Protein AF-0000000086524540 (afdb_homodimer)

Organism: NCBI:txid111769

Sequence (180 aa):
MDMQALGVTLRTARKQRNLTQADLSDKVGMSRATLSAIENGTINEVGIRKIMALCAVLGLELQAQPLATRRPTLHTLVDEAQHRKTGRKPMDMQALGVTLRTARKQRNLTQADLSDKVGMSRATLSAIENGTINEVGIRKIMALCAVLGLELQAQPLATRRPTLHTLVDEAQHRKTGRKP

InterPro domains:
  IPR001387 Cro/C1-type, helix-turn-helix domain [PF01381] (10-63)
  IPR001387 Cro/C1-type, helix-turn-helix domain [PS50943] (10-65)
  IPR001387 Cro/C1-type, helix-turn-helix domain [SM00530] (9-65)
  IPR001387 Cro/C1-type, helix-turn-helix domain [cd00093] (7-62)
  IPR010982 Lambda repressor-like, DNA-binding domain superfamily [G3DSA:1.10.260.40] (1-64)
  IPR010982 Lambda repressor-like, DNA-binding domain superfamily [SSF47413] (5-65)

Foldseek 3Di:
DAQQVLLCVLVVLCVVVPHDLVRLCVQLVHDSVVNVCSNRSNDPDDDPVSSQSSQVVSVHHDDDDPDPPPPPPVVVVVVVVVVVVVPPDD/DAQQVLLCVLVVLCVVVPHDLVRLCVQLVHDSVVNVCSNRSNDPDDDPVSSQSSQVVSVHHDDDDPDPPPPPPVVVVVVVVVVVVVPPDD

pLDDT: mean 85.71, std 17.2, range [42.03, 98.12]

Secondary structure (DSSP, 8-state):
--HHHHHHHHHHHHHHTT--HHHHHHHHT--HHHHHHHHTT--S--BHHHHHHHHHHTTEEEEEEE-------HHHHHHHHHHHHHT---/--HHHHHHHHHHHHHHTT--HHHHHHHHT--HHHHHHHHTT--S--BHHHHHHHHHHTTEEEEEEE-------HHHHHHHHHHHHHT---

Nearest PDB structures (foldseek):
  1zz6-assembly1_A-2  TM=8.851E-01  e=8.726E-04  Streptomyces wedmorensis
  2bno-assembly1_A-2  TM=8.907E-01  e=1.109E-03  Streptomyces wedmorensis
  1zz7-assembly1_B-2  TM=8.926E-01  e=1.790E-03  Streptomyces wedmorensis
  1b0n-assembly1_A  TM=6.526E-01  e=5.404E-04  Bacillus subtilis
  2o38-assembly1_A  TM=7.142E-01  e=5.262E-03  Rhodopseudomonas palustris CGA009

Solvent-accessible surface area (backbone atoms only — not comparable to full-atom values): 9950 Å² total; per-residue (Å²): 103,51,57,48,57,49,8,46,51,51,46,50,38,34,51,74,67,71,43,49,62,65,54,47,18,63,73,66,72,46,52,50,66,56,49,51,28,42,38,64,34,68,51,90,72,48,45,38,64,59,52,46,49,49,25,50,78,52,51,27,27,52,42,78,38,67,57,72,68,74,63,74,51,63,63,61,58,49,53,54,53,51,51,59,59,64,64,65,66,132,104,52,57,49,58,48,8,46,51,51,46,50,38,34,51,74,68,72,42,50,62,65,55,47,16,62,74,66,72,46,52,51,66,56,49,49,27,40,36,65,34,66,51,88,72,48,44,38,63,58,52,46,46,49,26,49,78,52,50,27,28,53,42,76,38,67,55,73,68,74,63,73,53,63,64,59,56,48,53,53,53,52,51,59,60,63,67,62,66,131

Structure (mmCIF, N/CA/C/O backbone):
data_AF-0000000086524540-model_v1
#
loop_
_entity.id
_entity.type
_entity.pdbx_description
1 polymer 'Helix-turn-helix transcriptional regulator'
#
loop_
_atom_site.group_PDB
_atom_site.id
_atom_site.type_symbol
_atom_site.label_atom_id
_atom_site.label_alt_id
_atom_site.label_comp_id
_atom_site.label_asym_id
_atom_site.label_entity_id
_atom_site.label_seq_id
_atom_site.pdbx_PDB_ins_code
_atom_site.Cartn_x
_atom_site.Cartn_y
_atom_site.Cartn_z
_atom_site.occupancy
_atom_site.B_iso_or_equiv
_atom_site.auth_seq_id
_atom_site.auth_comp_id
_atom_site.auth_asym_id
_atom_site.auth_atom_id
_atom_site.pdbx_PDB_model_num
ATOM 1 N N . MET A 1 1 ? -5.523 2.824 -7.113 1 80.5 1 MET A N 1
ATOM 2 C CA . MET A 1 1 ? -4.934 4.012 -6.5 1 80.5 1 MET A CA 1
ATOM 3 C C . MET A 1 1 ? -3.512 4.234 -7 1 80.5 1 MET A C 1
ATOM 5 O O . MET A 1 1 ? -2.73 3.287 -7.105 1 80.5 1 MET A O 1
ATOM 9 N N . ASP A 1 2 ? -3.277 5.453 -7.422 1 91.12 2 ASP A N 1
ATOM 10 C CA . ASP A 1 2 ? -1.927 5.789 -7.863 1 91.12 2 ASP A CA 1
ATOM 11 C C . ASP A 1 2 ? -1.221 6.68 -6.844 1 91.12 2 ASP A C 1
ATOM 13 O O . ASP A 1 2 ? -1.782 6.992 -5.789 1 91.12 2 ASP A O 1
ATOM 17 N N . MET A 1 3 ? 0.048 6.988 -7.133 1 94.06 3 MET A N 1
ATOM 18 C CA . MET A 1 3 ? 0.857 7.703 -6.152 1 94.06 3 MET A CA 1
ATOM 19 C C . MET A 1 3 ? 0.296 9.102 -5.898 1 94.06 3 MET A C 1
ATOM 21 O O . MET A 1 3 ? 0.439 9.641 -4.801 1 94.06 3 MET A O 1
ATOM 25 N N . GLN A 1 4 ? -0.292 9.664 -6.895 1 95.06 4 GLN A N 1
ATOM 26 C CA . GLN A 1 4 ? -0.914 10.969 -6.699 1 95.06 4 GLN A CA 1
ATOM 27 C C . GLN A 1 4 ? -2.068 10.891 -5.703 1 95.06 4 GLN A C 1
ATOM 29 O O . GLN A 1 4 ? -2.168 11.711 -4.789 1 95.06 4 GLN A O 1
ATOM 34 N N . ALA A 1 5 ? -2.941 9.875 -5.945 1 95.25 5 ALA A N 1
ATOM 35 C CA . ALA A 1 5 ? -4.078 9.672 -5.051 1 95.25 5 ALA A CA 1
ATOM 36 C C . ALA A 1 5 ? -3.607 9.336 -3.637 1 95.25 5 ALA A C 1
ATOM 38 O O . ALA A 1 5 ? -4.172 9.828 -2.656 1 95.25 5 ALA A O 1
ATOM 39 N N . LEU A 1 6 ? -2.615 8.547 -3.527 1 96.25 6 LEU A N 1
ATOM 40 C CA . LEU A 1 6 ? -2.053 8.211 -2.223 1 96.25 6 LEU A CA 1
ATOM 41 C C . LEU A 1 6 ? -1.514 9.461 -1.53 1 96.25 6 LEU A C 1
ATOM 43 O O . LEU A 1 6 ? -1.769 9.68 -0.344 1 96.25 6 LEU A O 1
ATOM 47 N N . GLY A 1 7 ? -0.754 10.188 -2.326 1 97.5 7 GLY A N 1
ATOM 48 C CA . GLY A 1 7 ? -0.21 11.43 -1.786 1 97.5 7 GLY A CA 1
ATOM 49 C C . GLY A 1 7 ? -1.273 12.352 -1.23 1 97.5 7 GLY A C 1
ATOM 50 O O . GLY A 1 7 ? -1.109 12.914 -0.145 1 97.5 7 GLY A O 1
ATOM 51 N N . VAL A 1 8 ? -2.32 12.508 -1.938 1 97.12 8 VAL A N 1
ATOM 52 C CA . VAL A 1 8 ? -3.422 13.367 -1.52 1 97.12 8 VAL A CA 1
ATOM 53 C C . VAL A 1 8 ? -4.02 12.844 -0.215 1 97.12 8 VAL A C 1
ATOM 55 O O . VAL A 1 8 ? -4.312 13.617 0.697 1 97.12 8 VAL A O 1
ATOM 58 N N . THR A 1 9 ? -4.219 11.555 -0.149 1 97.06 9 THR A N 1
ATOM 59 C CA . THR A 1 9 ? -4.762 10.938 1.054 1 97.06 9 THR A CA 1
ATOM 60 C C . THR A 1 9 ? -3.867 11.219 2.258 1 97.06 9 THR A C 1
ATOM 62 O O . THR A 1 9 ? -4.359 11.578 3.33 1 97.06 9 THR A O 1
ATOM 65 N N . LEU A 1 10 ? -2.572 11.047 2.062 1 97.5 10 LEU A N 1
ATOM 66 C CA . LEU A 1 10 ? -1.619 11.266 3.145 1 97.5 10 LEU A CA 1
ATOM 67 C C . LEU A 1 10 ? -1.61 12.734 3.57 1 97.5 10 LEU A C 1
ATOM 69 O O . LEU A 1 10 ? -1.595 13.031 4.766 1 97.5 10 LEU A O 1
ATOM 73 N N . ARG A 1 11 ? -1.616 13.562 2.576 1 97.88 11 ARG A N 1
ATOM 74 C CA . ARG A 1 11 ? -1.642 15 2.854 1 97.88 11 ARG A CA 1
ATOM 75 C C . ARG A 1 11 ? -2.895 15.383 3.633 1 97.88 11 ARG A C 1
ATOM 77 O O . ARG A 1 11 ? -2.818 16.125 4.609 1 97.88 11 ARG A O 1
ATOM 84 N N . THR A 1 12 ? -4.008 14.906 3.191 1 97.94 12 THR A N 1
ATOM 85 C CA . THR A 1 12 ? -5.277 15.188 3.85 1 97.94 12 THR A CA 1
ATOM 86 C C . THR A 1 12 ? -5.258 14.703 5.297 1 97.94 12 THR A C 1
ATOM 88 O O . THR A 1 12 ? -5.664 15.422 6.207 1 97.94 12 THR A O 1
ATOM 91 N N . ALA A 1 13 ? -4.785 13.523 5.492 1 97.5 13 ALA A N 1
ATOM 92 C CA . ALA A 1 13 ? -4.703 12.953 6.836 1 97.5 13 ALA A CA 1
ATOM 93 C C . ALA A 1 13 ? -3.771 13.773 7.723 1 97.5 13 ALA A C 1
ATOM 95 O O . ALA A 1 13 ? -4.055 13.984 8.906 1 97.5 13 ALA A O 1
ATOM 96 N N . ARG A 1 14 ? -2.637 14.133 7.113 1 97.94 14 ARG A N 1
ATOM 97 C CA . ARG A 1 14 ? -1.698 14.945 7.875 1 97.94 14 ARG A CA 1
ATOM 98 C C . ARG A 1 14 ? -2.357 16.234 8.352 1 97.94 14 ARG A C 1
ATOM 100 O O . ARG A 1 14 ? -2.25 16.594 9.523 1 97.94 14 ARG A O 1
ATOM 107 N N . LYS A 1 15 ? -3.037 16.875 7.434 1 98.12 15 LYS A N 1
ATOM 108 C CA . LYS A 1 15 ? -3.697 18.156 7.734 1 98.12 15 LYS A CA 1
ATOM 109 C C . LYS A 1 15 ? -4.816 17.953 8.758 1 98.12 15 LYS A C 1
ATOM 111 O O . LYS A 1 15 ? -5.012 18.797 9.633 1 98.12 15 LYS A O 1
ATOM 116 N N . GLN A 1 16 ? -5.539 16.875 8.609 1 96.75 16 GLN A N 1
ATOM 117 C CA . GLN A 1 16 ? -6.621 16.562 9.531 1 96.75 16 GLN A CA 1
ATOM 118 C C . GLN A 1 16 ? -6.098 16.391 10.961 1 96.75 16 GLN A C 1
ATOM 120 O O . GLN A 1 16 ? -6.816 16.656 11.922 1 96.75 16 GLN A O 1
ATOM 125 N N . ARG A 1 17 ? -4.883 16.062 11.086 1 96.44 17 ARG A N 1
ATOM 126 C CA . ARG A 1 17 ? -4.27 15.852 12.391 1 96.44 17 ARG A CA 1
ATOM 127 C C . ARG A 1 17 ? -3.48 17.078 12.828 1 96.44 17 ARG A C 1
ATOM 129 O O . ARG A 1 17 ? -2.756 17.047 13.828 1 96.44 17 ARG A O 1
ATOM 136 N N . ASN A 1 18 ? -3.51 18.141 11.992 1 97.69 18 ASN A N 1
ATOM 137 C CA . ASN A 1 18 ? -2.871 19.422 12.25 1 97.69 18 ASN A CA 1
ATOM 138 C C . ASN A 1 18 ? -1.354 19.281 12.344 1 97.69 18 ASN A C 1
ATOM 140 O O . ASN A 1 18 ? -0.719 19.906 13.195 1 97.69 18 ASN A O 1
ATOM 144 N N . LEU A 1 19 ? -0.848 18.438 11.594 1 97.69 19 LEU A N 1
ATOM 145 C CA . LEU A 1 19 ? 0.598 18.25 11.531 1 97.69 19 LEU A CA 1
ATOM 146 C C . LEU A 1 19 ? 1.184 19 10.336 1 97.69 19 LEU A C 1
ATOM 148 O O . LEU A 1 19 ? 0.595 19 9.25 1 97.69 19 LEU A O 1
ATOM 152 N N . THR A 1 20 ? 2.252 19.625 10.594 1 97.69 20 THR A N 1
ATOM 153 C CA . THR A 1 20 ? 3.018 20.188 9.477 1 97.69 20 THR A CA 1
ATOM 154 C C . THR A 1 20 ? 3.889 19.109 8.836 1 97.69 20 THR A C 1
ATOM 156 O O . THR A 1 20 ? 4.031 18.016 9.375 1 97.69 20 THR A O 1
ATOM 159 N N . GLN A 1 21 ? 4.387 19.406 7.656 1 97.56 21 GLN A N 1
ATOM 160 C CA . GLN A 1 21 ? 5.324 18.484 7.023 1 97.56 21 GLN A CA 1
ATOM 161 C C . GLN A 1 21 ? 6.547 18.25 7.906 1 97.56 21 GLN A C 1
ATOM 163 O O . GLN A 1 21 ? 7.07 17.125 7.969 1 97.56 21 GLN A O 1
ATOM 168 N N . ALA A 1 22 ? 6.965 19.344 8.539 1 97.19 22 ALA A N 1
ATOM 169 C CA . ALA A 1 22 ? 8.117 19.25 9.43 1 97.19 22 ALA A CA 1
ATOM 170 C C . ALA A 1 22 ? 7.82 18.312 10.602 1 97.19 22 ALA A C 1
ATOM 172 O O . ALA A 1 22 ? 8.648 17.469 10.945 1 97.19 22 ALA A O 1
ATOM 173 N N . ASP A 1 23 ? 6.66 18.438 11.172 1 97.38 23 ASP A N 1
ATOM 174 C CA . ASP A 1 23 ? 6.25 17.594 12.281 1 97.38 23 ASP A CA 1
ATOM 175 C C . ASP A 1 23 ? 6.203 16.125 11.852 1 97.38 23 ASP A C 1
ATOM 177 O O . ASP A 1 23 ? 6.738 15.25 12.547 1 97.38 23 ASP A O 1
ATOM 181 N N . LEU A 1 24 ? 5.559 15.883 10.789 1 97.62 24 LEU A N 1
ATOM 182 C CA . LEU A 1 24 ? 5.387 14.523 10.305 1 97.62 24 LEU A CA 1
ATOM 183 C C . LEU A 1 24 ? 6.73 13.906 9.922 1 97.62 24 LEU A C 1
ATOM 185 O O . LEU A 1 24 ? 6.992 12.742 10.211 1 97.62 24 LEU A O 1
ATOM 189 N N . SER A 1 25 ? 7.559 14.703 9.188 1 96.75 25 SER A N 1
ATOM 190 C CA . SER A 1 25 ? 8.875 14.227 8.789 1 96.75 25 SER A CA 1
ATOM 191 C C . SER A 1 25 ? 9.688 13.766 10 1 96.75 25 SER A C 1
ATOM 193 O O . SER A 1 25 ? 10.359 12.734 9.945 1 96.75 25 SER A O 1
ATOM 195 N N . ASP A 1 26 ? 9.609 14.477 11.102 1 96.25 26 ASP A N 1
ATOM 196 C CA . ASP A 1 26 ? 10.32 14.141 12.336 1 96.25 26 ASP A CA 1
ATOM 197 C C . ASP A 1 26 ? 9.758 12.859 12.953 1 96.25 26 ASP A C 1
ATOM 199 O O . ASP A 1 26 ? 10.516 12.016 13.43 1 96.25 26 ASP A O 1
ATOM 203 N N . LYS A 1 27 ? 8.508 12.734 12.906 1 96 27 LYS A N 1
ATOM 204 C CA . LYS A 1 27 ? 7.84 11.586 13.523 1 96 27 LYS A CA 1
ATOM 205 C C . LYS A 1 27 ? 8.164 10.297 12.781 1 96 27 LYS A C 1
ATOM 207 O O . LYS A 1 27 ? 8.281 9.234 13.398 1 96 27 LYS A O 1
ATOM 212 N N . VAL A 1 28 ? 8.242 10.391 11.477 1 95.31 28 VAL A N 1
ATOM 213 C CA . VAL A 1 28 ? 8.406 9.188 10.68 1 95.31 28 VAL A CA 1
ATOM 214 C C . VAL A 1 28 ? 9.891 8.977 10.359 1 95.31 28 VAL A C 1
ATOM 216 O O . VAL A 1 28 ? 10.289 7.895 9.922 1 95.31 28 VAL A O 1
ATOM 219 N N . GLY A 1 29 ? 10.734 9.953 10.578 1 95.44 29 GLY A N 1
ATOM 220 C CA . GLY A 1 29 ? 12.156 9.859 10.281 1 95.44 29 GLY A CA 1
ATOM 221 C C . GLY A 1 29 ? 12.461 9.953 8.797 1 95.44 29 GLY A C 1
ATOM 222 O O . GLY A 1 29 ? 13.289 9.203 8.273 1 95.44 29 GLY A O 1
ATOM 223 N N . MET A 1 30 ? 11.805 10.859 8.109 1 94.56 30 MET A N 1
ATOM 224 C CA . MET A 1 30 ? 12 11.156 6.691 1 94.56 30 MET A CA 1
ATOM 225 C C . MET A 1 30 ? 12.297 12.633 6.484 1 94.56 30 MET A C 1
ATOM 227 O O . MET A 1 30 ? 11.875 13.477 7.281 1 94.56 30 MET A O 1
ATOM 231 N N . SER A 1 31 ? 12.938 12.828 5.402 1 96.44 31 SER A N 1
ATOM 232 C CA . SER A 1 31 ? 13.188 14.234 5.109 1 96.44 31 SER A CA 1
ATOM 233 C C . SER A 1 31 ? 11.914 14.938 4.656 1 96.44 31 SER A C 1
ATOM 235 O O . SER A 1 31 ? 11.039 14.312 4.055 1 96.44 31 SER A O 1
ATOM 237 N N . ARG A 1 32 ? 11.859 16.172 4.945 1 96.62 32 ARG A N 1
ATOM 238 C CA . ARG A 1 32 ? 10.727 16.984 4.484 1 96.62 32 ARG A CA 1
ATOM 239 C C . ARG A 1 32 ? 10.609 16.938 2.965 1 96.62 32 ARG A C 1
ATOM 241 O O . ARG A 1 32 ? 9.508 16.984 2.42 1 96.62 32 ARG A O 1
ATOM 248 N N . ALA A 1 33 ? 11.734 16.922 2.365 1 96.88 33 ALA A N 1
ATOM 249 C CA . ALA A 1 33 ? 11.75 16.844 0.906 1 96.88 33 ALA A CA 1
ATOM 250 C C . ALA A 1 33 ? 11.102 15.562 0.407 1 96.88 33 ALA A C 1
ATOM 252 O O . ALA A 1 33 ? 10.305 15.594 -0.534 1 96.88 33 ALA A O 1
ATOM 253 N N . THR A 1 34 ? 11.445 14.469 0.989 1 96.56 34 THR A N 1
ATOM 254 C CA . THR A 1 34 ? 10.875 13.172 0.637 1 96.56 34 THR A CA 1
ATOM 255 C C . THR A 1 34 ? 9.375 13.156 0.916 1 96.56 34 THR A C 1
ATOM 257 O O . THR A 1 34 ? 8.586 12.703 0.082 1 96.56 34 THR A O 1
ATOM 260 N N . LEU A 1 35 ? 9.062 13.648 2.051 1 97.5 35 LEU A N 1
ATOM 261 C CA . LEU A 1 35 ? 7.66 13.695 2.438 1 97.5 35 LEU A CA 1
ATOM 262 C C . LEU A 1 35 ? 6.852 14.531 1.451 1 97.5 35 LEU A C 1
ATOM 264 O O . LEU A 1 35 ? 5.773 14.117 1.018 1 97.5 35 LEU A O 1
ATOM 268 N N . SER A 1 36 ? 7.367 15.672 1.147 1 97.69 36 SER A N 1
ATOM 269 C CA . SER A 1 36 ? 6.707 16.547 0.183 1 97.69 36 SER A CA 1
ATOM 270 C C . SER A 1 36 ? 6.539 15.852 -1.165 1 97.69 36 SER A C 1
ATOM 272 O O . SER A 1 36 ? 5.477 15.945 -1.785 1 97.69 36 SER A O 1
ATOM 274 N N . ALA A 1 37 ? 7.582 15.211 -1.597 1 97.69 37 ALA A N 1
ATOM 275 C CA . ALA A 1 37 ? 7.539 14.492 -2.869 1 97.69 37 ALA A CA 1
ATOM 276 C C . ALA A 1 37 ? 6.492 13.383 -2.842 1 97.69 37 ALA A C 1
ATOM 278 O O . ALA A 1 37 ? 5.812 13.141 -3.838 1 97.69 37 ALA A O 1
ATOM 279 N N . ILE A 1 38 ? 6.375 12.719 -1.742 1 97.38 38 ILE A N 1
ATOM 280 C CA . ILE A 1 38 ? 5.383 11.656 -1.578 1 97.38 38 ILE A CA 1
ATOM 281 C C . ILE A 1 38 ? 3.979 12.25 -1.639 1 97.38 38 ILE A C 1
ATOM 283 O O . ILE A 1 38 ? 3.123 11.766 -2.381 1 97.38 38 ILE A O 1
ATOM 287 N N . GLU A 1 39 ? 3.791 13.336 -0.87 1 97.56 39 GLU A N 1
ATOM 288 C CA . GLU A 1 39 ? 2.471 13.945 -0.781 1 97.56 39 GLU A CA 1
ATOM 289 C C . GLU A 1 39 ? 2.033 14.516 -2.129 1 97.56 39 GLU A C 1
ATOM 291 O O . GLU A 1 39 ? 0.839 14.555 -2.434 1 97.56 39 GLU A O 1
ATOM 296 N N . ASN A 1 40 ? 3.035 14.914 -2.92 1 96.75 40 ASN A N 1
ATOM 297 C CA . ASN A 1 40 ? 2.742 15.484 -4.227 1 96.75 40 ASN A CA 1
ATOM 298 C C . ASN A 1 40 ? 2.725 14.414 -5.316 1 96.75 40 ASN A C 1
ATOM 300 O O . ASN A 1 40 ? 2.439 14.711 -6.48 1 96.75 40 ASN A O 1
ATOM 304 N N . GLY A 1 41 ? 3.043 13.289 -5 1 95.81 41 GLY A N 1
ATOM 305 C CA . GLY A 1 41 ? 3.053 12.195 -5.961 1 95.81 41 GLY A CA 1
ATOM 306 C C . GLY A 1 41 ? 4.199 12.281 -6.953 1 95.81 41 GLY A C 1
ATOM 307 O O . GLY A 1 41 ? 4.145 11.688 -8.023 1 95.81 41 GLY A O 1
ATOM 308 N N . THR A 1 42 ? 5.211 12.992 -6.652 1 94.38 42 THR A N 1
ATOM 309 C CA . THR A 1 42 ? 6.297 13.242 -7.594 1 94.38 42 THR A CA 1
ATOM 310 C C . THR A 1 42 ? 7.484 12.328 -7.301 1 94.38 42 THR A C 1
ATOM 312 O O . THR A 1 42 ? 8.438 12.266 -8.086 1 94.38 42 THR A O 1
ATOM 315 N N . ILE A 1 43 ? 7.422 11.602 -6.234 1 93 43 ILE A N 1
ATOM 316 C CA . ILE A 1 43 ? 8.508 10.703 -5.863 1 93 43 ILE A CA 1
ATOM 317 C C . ILE A 1 43 ? 8.609 9.562 -6.871 1 93 43 ILE A C 1
ATOM 319 O O . ILE A 1 43 ? 7.59 8.977 -7.258 1 93 43 ILE A O 1
ATOM 323 N N . ASN A 1 44 ? 9.781 9.312 -7.363 1 90.38 44 ASN A N 1
ATOM 324 C CA . ASN A 1 44 ? 9.969 8.266 -8.359 1 90.38 44 ASN A CA 1
ATOM 325 C C . ASN A 1 44 ? 9.703 6.879 -7.777 1 90.38 44 ASN A C 1
ATOM 327 O O . ASN A 1 44 ? 9.062 6.043 -8.414 1 90.38 44 ASN A O 1
ATOM 331 N N . GLU A 1 45 ? 10.305 6.645 -6.668 1 93.12 45 GLU A N 1
ATOM 332 C CA . GLU A 1 45 ? 10.125 5.387 -5.957 1 93.12 45 GLU A CA 1
ATOM 333 C C . GLU A 1 45 ? 10.32 5.566 -4.453 1 93.12 45 GLU A C 1
ATOM 335 O O . GLU A 1 45 ? 11.125 6.395 -4.02 1 93.12 45 GLU A O 1
ATOM 340 N N . VAL A 1 46 ? 9.531 4.926 -3.684 1 94.75 46 VAL A N 1
ATOM 341 C CA . VAL A 1 46 ? 9.641 4.949 -2.229 1 94.75 46 VAL A CA 1
ATOM 342 C C . VAL A 1 46 ? 9.336 3.561 -1.668 1 94.75 46 VAL A C 1
ATOM 344 O O . VAL A 1 46 ? 8.492 2.838 -2.203 1 94.75 46 VAL A O 1
ATOM 347 N N . GLY A 1 47 ? 10.055 3.246 -0.674 1 95.81 47 GLY A N 1
ATOM 348 C CA . GLY A 1 47 ? 9.844 1.955 -0.04 1 95.81 47 GLY A CA 1
ATOM 349 C C . GLY A 1 47 ? 8.461 1.809 0.573 1 95.81 47 GLY A C 1
ATOM 350 O O . GLY A 1 47 ? 7.922 2.764 1.14 1 95.81 47 GLY A O 1
ATOM 351 N N . ILE A 1 48 ? 7.879 0.651 0.456 1 95.5 48 ILE A N 1
ATOM 352 C CA . ILE A 1 48 ? 6.535 0.402 0.96 1 95.5 48 ILE A CA 1
ATOM 353 C C . ILE A 1 48 ? 6.52 0.539 2.48 1 95.5 48 ILE A C 1
ATOM 355 O O . ILE A 1 48 ? 5.531 0.993 3.061 1 95.5 48 ILE A O 1
ATOM 359 N N . ARG A 1 49 ? 7.633 0.2 3.119 1 94.19 49 ARG A N 1
ATOM 360 C CA . ARG A 1 49 ? 7.684 0.277 4.574 1 94.19 49 ARG A CA 1
ATOM 361 C C . ARG A 1 49 ? 7.617 1.725 5.051 1 94.19 49 ARG A C 1
ATOM 363 O O . ARG A 1 49 ? 7.051 2.012 6.105 1 94.19 49 ARG A O 1
ATOM 370 N N . LYS A 1 50 ? 8.188 2.578 4.305 1 94.75 50 LYS 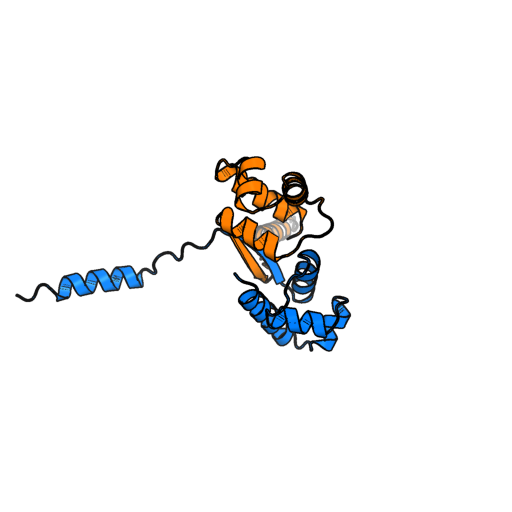A N 1
ATOM 371 C CA . LYS A 1 50 ? 8.109 4 4.621 1 94.75 50 LYS A CA 1
ATOM 372 C C . LYS A 1 50 ? 6.672 4.508 4.516 1 94.75 50 LYS A C 1
ATOM 374 O O . LYS A 1 50 ? 6.223 5.285 5.359 1 94.75 50 LYS A O 1
ATOM 379 N N . ILE A 1 51 ? 6.016 4.02 3.492 1 96.38 51 ILE A N 1
ATOM 380 C CA . ILE A 1 51 ? 4.625 4.414 3.307 1 96.38 51 ILE A CA 1
ATOM 381 C C . ILE A 1 51 ? 3.771 3.844 4.438 1 96.38 51 ILE A C 1
ATOM 383 O O . ILE A 1 51 ? 2.898 4.531 4.973 1 96.38 51 ILE A O 1
ATOM 387 N N . MET A 1 52 ? 4.051 2.666 4.781 1 95.44 52 MET A N 1
ATOM 388 C CA . MET A 1 52 ? 3.32 2.051 5.883 1 95.44 52 MET A CA 1
ATOM 389 C C . MET A 1 52 ? 3.545 2.82 7.184 1 95.44 52 MET A C 1
ATOM 391 O O . MET A 1 52 ? 2.615 3.004 7.969 1 95.44 52 MET A O 1
ATOM 395 N N . ALA A 1 53 ? 4.727 3.205 7.41 1 94.75 53 ALA A N 1
ATOM 396 C CA . ALA A 1 53 ? 5.047 3.994 8.602 1 94.75 53 ALA A CA 1
ATOM 397 C C . ALA A 1 53 ? 4.289 5.32 8.594 1 94.75 53 ALA A C 1
ATOM 399 O O . ALA A 1 53 ? 3.744 5.73 9.625 1 94.75 53 ALA A O 1
ATOM 400 N N . LEU A 1 54 ? 4.266 5.949 7.5 1 96.5 54 LEU A N 1
ATOM 401 C CA . LEU A 1 54 ? 3.518 7.195 7.344 1 96.5 54 LEU A CA 1
ATOM 402 C C . LEU A 1 54 ? 2.041 6.984 7.656 1 96.5 54 LEU A C 1
ATOM 404 O O . LEU A 1 54 ? 1.436 7.777 8.383 1 96.5 54 LEU A O 1
ATOM 408 N N . CYS A 1 55 ? 1.523 5.965 7.086 1 96.56 55 CYS A N 1
ATOM 409 C CA . CYS A 1 55 ? 0.121 5.648 7.328 1 96.56 55 CYS A CA 1
ATOM 410 C C . CYS A 1 55 ? -0.141 5.434 8.812 1 96.56 55 CYS A C 1
ATOM 412 O O . CYS A 1 55 ? -1.12 5.953 9.352 1 96.56 55 CYS A O 1
ATOM 414 N N . ALA A 1 56 ? 0.727 4.727 9.391 1 95.19 56 ALA A N 1
ATOM 415 C CA . ALA A 1 56 ? 0.562 4.41 10.805 1 95.19 56 ALA A CA 1
ATOM 416 C C . ALA A 1 56 ? 0.509 5.68 11.648 1 95.19 56 ALA A C 1
ATOM 418 O O . ALA A 1 56 ? -0.372 5.832 12.5 1 95.19 56 ALA A O 1
ATOM 419 N N . VAL A 1 57 ? 1.422 6.57 11.414 1 95.88 57 VAL A N 1
ATOM 420 C CA . VAL A 1 57 ? 1.501 7.812 12.172 1 95.88 57 VAL A CA 1
ATOM 421 C C . VAL A 1 57 ? 0.25 8.648 11.922 1 95.88 57 VAL A C 1
ATOM 423 O O . VAL A 1 57 ? -0.209 9.375 12.805 1 95.88 57 VAL A O 1
ATOM 426 N N . LEU A 1 58 ? -0.369 8.484 10.766 1 97.19 58 LEU A N 1
ATOM 427 C CA . LEU A 1 58 ? -1.505 9.305 10.352 1 97.19 58 LEU A CA 1
ATOM 428 C C . LEU A 1 58 ? -2.822 8.602 10.656 1 97.19 58 LEU A C 1
ATOM 430 O O . LEU A 1 58 ? -3.885 9.039 10.211 1 97.19 58 LEU A O 1
ATOM 434 N N . GLY A 1 59 ? -2.713 7.441 11.289 1 95.38 59 GLY A N 1
ATOM 435 C CA . GLY A 1 59 ? -3.916 6.707 11.648 1 95.38 59 GLY A CA 1
ATOM 436 C C . GLY A 1 59 ? -4.566 6.012 10.469 1 95.38 59 GLY A C 1
ATOM 437 O O . GLY A 1 59 ? -5.777 5.793 10.461 1 95.38 59 GLY A O 1
ATOM 438 N N . LEU A 1 60 ? -3.811 5.766 9.531 1 96.19 60 LEU A N 1
ATOM 439 C CA . LEU A 1 60 ? -4.25 5.051 8.336 1 96.19 60 LEU A CA 1
ATOM 440 C C . LEU A 1 60 ? -3.641 3.656 8.281 1 96.19 60 LEU A C 1
ATOM 442 O O . LEU A 1 60 ? -2.705 3.354 9.023 1 96.19 60 LEU A O 1
ATOM 446 N N . GLU A 1 61 ? -4.227 2.898 7.465 1 94.81 61 GLU A N 1
ATOM 447 C CA . GLU A 1 61 ? -3.656 1.596 7.137 1 94.81 61 GLU A CA 1
ATOM 448 C C . GLU A 1 61 ? -3.684 1.344 5.633 1 94.81 61 GLU A C 1
ATOM 450 O O . GLU A 1 61 ? -4.656 1.689 4.957 1 94.81 61 GLU A O 1
ATOM 455 N N . LEU A 1 62 ? -2.58 0.892 5.184 1 94 62 LEU A N 1
ATOM 456 C CA . LEU A 1 62 ? -2.508 0.471 3.789 1 94 62 LEU A CA 1
ATOM 457 C C . LEU A 1 62 ? -3.123 -0.913 3.607 1 94 62 LEU A C 1
ATOM 459 O O . LEU A 1 62 ? -2.834 -1.832 4.379 1 94 62 LEU A O 1
ATOM 463 N N . GLN A 1 63 ? -3.963 -1.049 2.613 1 93.06 63 GLN A N 1
ATOM 464 C CA . GLN A 1 63 ? -4.617 -2.332 2.375 1 93.06 63 GLN A CA 1
ATOM 465 C C . GLN A 1 63 ? -4.676 -2.65 0.884 1 93.06 63 GLN A C 1
ATOM 467 O O . GLN A 1 63 ? -4.824 -1.75 0.056 1 93.06 63 GLN A O 1
ATOM 472 N N . ALA A 1 64 ? -4.473 -3.857 0.631 1 94.88 64 ALA A N 1
ATOM 473 C CA . ALA A 1 64 ? -4.738 -4.355 -0.715 1 94.88 64 ALA A CA 1
ATOM 474 C C . ALA A 1 64 ? -6.129 -4.973 -0.806 1 94.88 64 ALA A C 1
ATOM 476 O O . ALA A 1 64 ? -6.449 -5.91 -0.07 1 94.88 64 ALA A O 1
ATOM 477 N N . GLN A 1 65 ? -6.918 -4.398 -1.633 1 92.69 65 GLN A N 1
ATOM 478 C CA . GLN A 1 65 ? -8.289 -4.883 -1.751 1 92.69 65 GLN A CA 1
ATOM 479 C C . GLN A 1 65 ? -8.727 -4.957 -3.211 1 92.69 65 GLN A C 1
ATOM 481 O O . GLN A 1 65 ? -8.117 -4.324 -4.078 1 92.69 65 GLN A O 1
ATOM 486 N N . PRO A 1 66 ? -9.805 -5.879 -3.426 1 91.69 66 PRO A N 1
ATOM 487 C CA . PRO A 1 66 ? -10.281 -5.965 -4.809 1 91.69 66 PRO A CA 1
ATOM 488 C C . PRO A 1 66 ? -10.781 -4.621 -5.34 1 91.69 66 PRO A C 1
ATOM 490 O O . PRO A 1 66 ? -11.375 -3.84 -4.594 1 91.69 66 PRO A O 1
ATOM 493 N N . LEU A 1 67 ? -10.438 -4.445 -6.574 1 83.19 67 LEU A N 1
ATOM 494 C CA . LEU A 1 67 ? -10.914 -3.232 -7.23 1 83.19 67 LEU A CA 1
ATOM 495 C C . LEU A 1 67 ? -12.43 -3.148 -7.184 1 83.19 67 LEU A C 1
ATOM 497 O O . LEU A 1 67 ? -13.125 -4.129 -7.461 1 83.19 67 LEU A O 1
ATOM 501 N N . ALA A 1 68 ? -12.961 -2.281 -6.32 1 67.69 68 ALA A N 1
ATOM 502 C CA . ALA A 1 68 ? -14.414 -2.15 -6.203 1 67.69 68 ALA A CA 1
ATOM 503 C C . ALA A 1 68 ? -15.07 -2.049 -7.574 1 67.69 68 ALA A C 1
ATOM 505 O O . ALA A 1 68 ? -14.602 -1.304 -8.438 1 67.69 68 ALA A O 1
ATOM 506 N N . THR A 1 69 ? -15.461 -3.119 -8.047 1 58.78 69 THR A N 1
ATOM 507 C CA . THR A 1 69 ? -16.312 -2.951 -9.227 1 58.78 69 THR A CA 1
ATOM 508 C C . THR A 1 69 ? -17.359 -1.876 -8.977 1 58.78 69 THR A C 1
ATOM 510 O O . THR A 1 69 ? -18.141 -1.962 -8.023 1 58.78 69 THR A O 1
ATOM 513 N N . ARG A 1 70 ? -16.969 -0.67 -9.188 1 52.53 70 ARG A N 1
ATOM 514 C CA . ARG A 1 70 ? -18.078 0.271 -9.086 1 52.53 70 ARG A CA 1
ATOM 515 C C . ARG A 1 70 ? -19.375 -0.353 -9.609 1 52.53 70 ARG A C 1
ATOM 517 O O . ARG A 1 70 ? -19.469 -0.701 -10.781 1 52.53 70 ARG A O 1
ATOM 524 N N . ARG A 1 71 ? -20.031 -1.06 -8.727 1 52.94 71 ARG A N 1
ATOM 525 C CA . ARG A 1 71 ? -21.359 -1.455 -9.18 1 52.94 71 ARG A CA 1
ATOM 526 C C . ARG A 1 71 ? -22.031 -0.322 -9.945 1 52.94 71 ARG A C 1
ATOM 528 O O . ARG A 1 71 ? -22.016 0.83 -9.508 1 52.94 71 ARG A O 1
ATOM 535 N N . PRO A 1 72 ? -22.281 -0.555 -11.102 1 54.91 72 PRO A N 1
ATOM 536 C CA . PRO A 1 72 ? -23.062 0.501 -11.758 1 54.91 72 PRO A CA 1
ATOM 537 C C . PRO A 1 72 ? -24.156 1.079 -10.859 1 54.91 72 PRO A C 1
ATOM 539 O O . PRO A 1 72 ? -24.719 0.361 -10.031 1 54.91 72 PRO A O 1
ATOM 542 N N . THR A 1 73 ? -23.875 2.221 -10.43 1 56.31 73 THR A N 1
ATOM 543 C CA . THR A 1 73 ? -24.938 2.865 -9.68 1 56.31 73 THR A CA 1
ATOM 544 C C . THR A 1 73 ? -26.297 2.623 -10.344 1 56.31 73 THR A C 1
ATOM 546 O O . THR A 1 73 ? -26.375 2.51 -11.57 1 56.31 73 THR A O 1
ATOM 549 N N . LEU A 1 74 ? -27.141 2.145 -9.453 1 55.31 74 LEU A N 1
ATOM 550 C CA . LEU A 1 74 ? -28.516 1.961 -9.883 1 55.31 74 LEU A CA 1
ATOM 551 C C . LEU A 1 74 ? -28.984 3.137 -10.734 1 55.31 74 LEU A C 1
ATOM 553 O O . LEU A 1 74 ? -29.844 2.975 -11.609 1 55.31 74 LEU A O 1
ATOM 557 N N . HIS A 1 75 ? -28.422 4.227 -10.484 1 61.22 75 HIS A N 1
ATOM 558 C CA . HIS A 1 75 ? -28.906 5.402 -11.195 1 61.22 75 HIS A CA 1
ATOM 559 C C . HIS A 1 75 ? -28.609 5.301 -12.688 1 61.22 75 HIS A C 1
ATOM 561 O O . HIS A 1 75 ? -29.328 5.875 -13.508 1 61.22 75 HIS A O 1
ATOM 567 N N . THR A 1 76 ? -27.578 4.688 -12.961 1 57.5 76 THR A N 1
ATOM 568 C CA . THR A 1 76 ? -27.297 4.562 -14.391 1 57.5 76 THR A CA 1
ATOM 569 C C . THR A 1 76 ? -28.266 3.562 -15.031 1 57.5 76 THR A C 1
ATOM 571 O O . THR A 1 76 ? -28.594 3.688 -16.219 1 57.5 76 THR A O 1
ATOM 574 N N . LEU A 1 77 ? -28.594 2.582 -14.188 1 61.19 77 LEU A N 1
ATOM 575 C CA . LEU A 1 77 ? -29.547 1.609 -14.711 1 61.19 77 LEU A CA 1
ATOM 576 C C . LEU A 1 77 ? -30.922 2.244 -14.898 1 61.19 77 LEU A C 1
ATOM 578 O O . LEU A 1 77 ? -31.625 1.933 -15.859 1 61.19 77 LEU A O 1
ATOM 582 N N . VAL A 1 78 ? -31.234 3.172 -13.945 1 62.31 78 VAL A N 1
ATOM 583 C CA . VAL A 1 78 ? -32.531 3.793 -14.023 1 62.31 78 VAL A CA 1
ATOM 584 C C . VAL A 1 78 ? -32.594 4.762 -15.203 1 62.31 78 VAL A C 1
ATOM 586 O O . VAL A 1 78 ? -33.594 4.844 -15.906 1 62.31 78 VAL A O 1
ATOM 589 N N . ASP A 1 79 ? -31.594 5.484 -15.453 1 59.97 79 ASP A N 1
ATOM 590 C CA . ASP A 1 79 ? -31.578 6.457 -16.547 1 59.97 79 ASP A CA 1
ATOM 591 C C . ASP A 1 79 ? -31.641 5.766 -17.906 1 59.97 79 ASP A C 1
ATOM 593 O O . ASP A 1 79 ? -32.312 6.254 -18.812 1 59.97 79 ASP A O 1
ATOM 597 N N . GLU A 1 80 ? -31.156 4.656 -17.984 1 60.47 80 GLU A N 1
ATOM 598 C CA . GLU A 1 80 ? -31.234 3.91 -19.234 1 60.47 80 GLU A CA 1
ATOM 599 C C . GLU A 1 80 ? -32.625 3.34 -19.469 1 60.47 80 GLU A C 1
ATOM 601 O O . GLU A 1 80 ? -33.094 3.297 -20.594 1 60.47 80 GLU A O 1
ATOM 606 N N . ALA A 1 81 ? -33.156 3.004 -18.359 1 62.75 81 ALA A N 1
ATOM 607 C CA . ALA A 1 81 ? -34.531 2.473 -18.453 1 62.75 81 ALA A CA 1
ATOM 608 C C . ALA A 1 81 ? -35.531 3.57 -18.812 1 62.75 81 ALA A C 1
ATOM 610 O O . ALA A 1 81 ? -36.469 3.338 -19.562 1 62.75 81 ALA A O 1
ATOM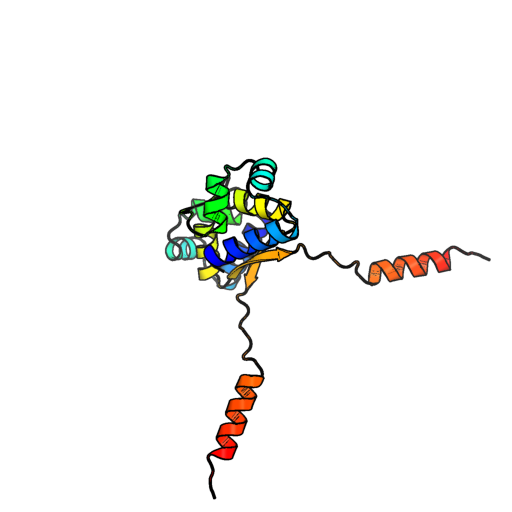 611 N N . GLN A 1 82 ? -35.375 4.809 -18.25 1 63.72 82 GLN A N 1
ATOM 612 C CA . GLN A 1 82 ? -36.281 5.93 -18.516 1 63.72 82 GLN A CA 1
ATOM 613 C C . GLN A 1 82 ? -36.094 6.445 -19.938 1 63.72 82 GLN A C 1
ATOM 615 O O . GLN A 1 82 ? -37.062 6.883 -20.562 1 63.72 82 GLN A O 1
ATOM 620 N N . HIS A 1 83 ? -35 6.473 -20.484 1 61.66 83 HIS A N 1
ATOM 621 C CA . HIS A 1 83 ? -34.781 6.918 -21.844 1 61.66 83 HIS A CA 1
ATOM 622 C C . HIS A 1 83 ? -35.375 5.934 -22.859 1 61.66 83 HIS A C 1
ATOM 624 O O . HIS A 1 83 ? -35.906 6.34 -23.891 1 61.66 83 HIS A O 1
ATOM 630 N N . ARG A 1 84 ? -35.344 4.711 -22.562 1 63.88 84 ARG A N 1
ATOM 631 C CA . ARG A 1 84 ? -36.031 3.734 -23.406 1 63.88 84 ARG A CA 1
ATOM 632 C C . ARG A 1 84 ? -37.531 3.971 -23.391 1 63.88 84 ARG A C 1
ATOM 634 O O . ARG A 1 84 ? -38.188 3.725 -24.391 1 63.88 84 ARG A O 1
ATOM 641 N N . LYS A 1 85 ? -38.031 4.348 -22.344 1 59.69 85 LYS A N 1
ATOM 642 C CA . LYS A 1 85 ? -39.469 4.586 -22.281 1 59.69 85 LYS A CA 1
ATOM 643 C C . LYS A 1 85 ? -39.844 5.844 -23.062 1 59.69 85 LYS A C 1
ATOM 645 O O . LYS A 1 85 ? -40.938 5.938 -23.594 1 59.69 85 LYS A O 1
ATOM 650 N N . THR A 1 86 ? -39 6.852 -22.906 1 57.34 86 THR A N 1
ATOM 651 C CA . THR A 1 86 ? -39.406 8.109 -23.516 1 57.34 86 THR A CA 1
ATOM 652 C C . THR A 1 86 ? -39.156 8.094 -25.016 1 57.34 86 THR A C 1
ATOM 654 O O . THR A 1 86 ? -39.562 8.992 -25.75 1 57.34 86 THR A O 1
ATOM 657 N N . GLY A 1 87 ? -38.344 7.336 -25.531 1 51.19 87 GLY A N 1
ATOM 658 C CA . GLY A 1 87 ? -38.094 7.301 -26.953 1 51.19 87 GLY A CA 1
ATOM 659 C C . GLY A 1 87 ? -39.219 6.641 -27.734 1 51.19 87 GLY A C 1
ATOM 660 O O . GLY A 1 87 ? -39.125 6.488 -28.953 1 51.19 87 GLY A O 1
ATOM 661 N N . ARG A 1 88 ? -40.125 5.801 -27.234 1 42.03 88 ARG A N 1
ATOM 662 C CA . ARG A 1 88 ? -41.25 5.371 -28.078 1 42.03 88 ARG A CA 1
ATOM 663 C C . ARG A 1 88 ? -42.281 6.477 -28.219 1 42.03 88 ARG A C 1
ATOM 665 O O . ARG A 1 88 ? -43 6.773 -27.266 1 42.03 88 ARG A O 1
ATOM 672 N N . LYS A 1 89 ? -41.969 7.676 -28.812 1 42.72 89 LYS A N 1
ATOM 673 C CA . LYS A 1 89 ? -43.062 8.523 -29.25 1 42.72 89 LYS A CA 1
ATOM 674 C C . LYS A 1 89 ? -44.188 7.699 -29.906 1 42.72 89 LYS A C 1
ATOM 676 O O . LYS A 1 89 ? -43.906 6.855 -30.766 1 42.72 89 LYS A O 1
ATOM 681 N N . PRO A 1 90 ? -45.594 8 -29.438 1 44.47 90 PRO A N 1
ATOM 682 C CA . PRO A 1 90 ? -46.594 7.402 -30.312 1 44.47 90 PRO A CA 1
ATOM 683 C C . PRO A 1 90 ? -46.406 7.773 -31.781 1 44.47 90 PRO A C 1
ATOM 685 O O . PRO A 1 90 ? -45.781 8.797 -32.094 1 44.47 90 PRO A O 1
ATOM 688 N N . MET B 1 1 ? -2.039 -3.078 8.352 1 80.69 1 MET B N 1
ATOM 689 C CA . MET B 1 1 ? -1.544 -4.18 7.535 1 80.69 1 MET B CA 1
ATOM 690 C C . MET B 1 1 ? -0.021 -4.16 7.461 1 80.69 1 MET B C 1
ATOM 692 O O . MET B 1 1 ? 0.583 -3.102 7.285 1 80.69 1 MET B O 1
ATOM 696 N N . ASP B 1 2 ? 0.542 -5.328 7.734 1 91.06 2 ASP B N 1
ATOM 697 C CA . ASP B 1 2 ? 1.993 -5.434 7.629 1 91.06 2 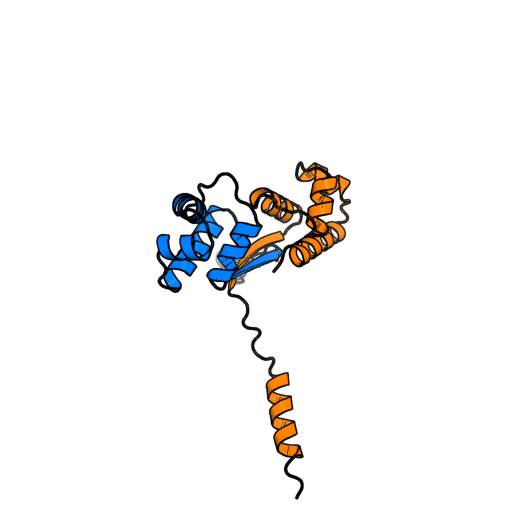ASP B CA 1
ATOM 698 C C . ASP B 1 2 ? 2.396 -6.234 6.391 1 91.06 2 ASP B C 1
ATOM 700 O O . ASP B 1 2 ? 1.538 -6.66 5.617 1 91.06 2 ASP B O 1
ATOM 704 N N . MET B 1 3 ? 3.717 -6.328 6.168 1 94.06 3 MET B N 1
ATOM 705 C CA . MET B 1 3 ? 4.203 -6.941 4.934 1 94.06 3 MET B CA 1
ATOM 706 C C . MET B 1 3 ? 3.814 -8.414 4.867 1 94.06 3 MET B C 1
ATOM 708 O O . MET B 1 3 ? 3.621 -8.961 3.781 1 94.06 3 MET B O 1
ATOM 712 N N . GLN B 1 4 ? 3.738 -9.031 5.996 1 95.06 4 GLN B N 1
ATOM 713 C CA . GLN B 1 4 ? 3.301 -10.422 6.008 1 95.06 4 GLN B CA 1
ATOM 714 C C . GLN B 1 4 ? 1.859 -10.547 5.523 1 95.06 4 GLN B C 1
ATOM 716 O O . GLN B 1 4 ? 1.552 -11.406 4.691 1 95.06 4 GLN B O 1
ATOM 721 N N . ALA B 1 5 ? 0.989 -9.68 6.105 1 95.19 5 ALA B N 1
ATOM 722 C CA . ALA B 1 5 ? -0.417 -9.68 5.711 1 95.19 5 ALA B CA 1
ATOM 723 C C . ALA B 1 5 ? -0.57 -9.32 4.234 1 95.19 5 ALA B C 1
ATOM 725 O O . ALA B 1 5 ? -1.381 -9.914 3.525 1 95.19 5 ALA B O 1
ATOM 726 N N . LEU B 1 6 ? 0.171 -8.383 3.787 1 96.25 6 LEU B N 1
ATOM 727 C CA . LEU B 1 6 ? 0.143 -8.016 2.377 1 96.25 6 LEU B CA 1
ATOM 728 C C . LEU B 1 6 ? 0.568 -9.18 1.495 1 96.25 6 LEU B C 1
ATOM 730 O O . LEU B 1 6 ? -0.078 -9.469 0.486 1 96.25 6 LEU B O 1
ATOM 734 N N . GLY B 1 7 ? 1.684 -9.766 1.922 1 97.5 7 GLY B N 1
ATOM 735 C CA . GLY B 1 7 ? 2.166 -10.914 1.181 1 97.5 7 GLY B CA 1
ATOM 736 C C . GLY B 1 7 ? 1.128 -12.016 1.04 1 97.5 7 GLY B C 1
ATOM 737 O O . GLY B 1 7 ? 0.954 -12.578 -0.043 1 97.5 7 GLY B O 1
ATOM 738 N N . VAL B 1 8 ? 0.463 -12.305 2.088 1 97.06 8 VAL B N 1
ATOM 739 C CA . VAL B 1 8 ? -0.57 -13.336 2.092 1 97.06 8 VAL B CA 1
ATOM 740 C C . VAL B 1 8 ? -1.688 -12.953 1.127 1 97.06 8 VAL B C 1
ATOM 742 O O . VAL B 1 8 ? -2.184 -13.789 0.371 1 97.06 8 VAL B O 1
ATOM 745 N N . THR B 1 9 ? -2.094 -11.711 1.181 1 97.06 9 THR B N 1
ATOM 746 C CA . THR B 1 9 ? -3.139 -11.219 0.292 1 97.06 9 THR B CA 1
ATOM 747 C C . THR B 1 9 ? -2.736 -11.398 -1.169 1 97.06 9 THR B C 1
ATOM 749 O O . THR B 1 9 ? -3.535 -11.859 -1.985 1 97.06 9 THR B O 1
ATOM 752 N N . LEU B 1 10 ? -1.506 -11.023 -1.473 1 97.5 10 LEU B N 1
ATOM 753 C CA . LEU B 1 10 ? -1.012 -11.125 -2.842 1 97.5 10 LEU B CA 1
ATOM 754 C C . LEU B 1 10 ? -0.942 -12.586 -3.283 1 97.5 10 LEU B C 1
ATOM 756 O O . LEU B 1 10 ? -1.336 -12.922 -4.402 1 97.5 10 LEU B O 1
ATOM 760 N N . ARG B 1 11 ? -0.443 -13.383 -2.393 1 97.88 11 ARG B N 1
ATOM 761 C CA . ARG B 1 11 ? -0.352 -14.805 -2.68 1 97.88 11 ARG B CA 1
ATOM 762 C C . ARG B 1 11 ? -1.732 -15.406 -2.939 1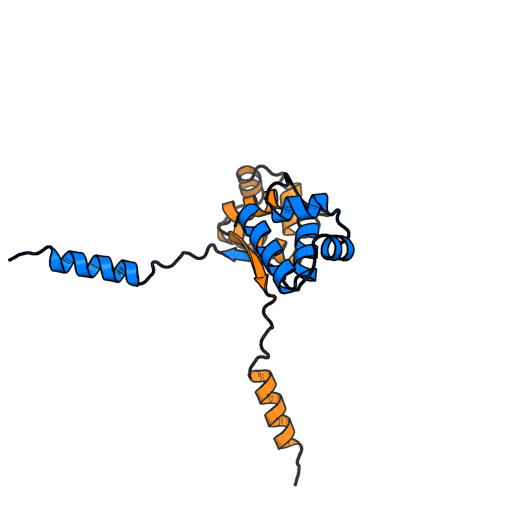 97.88 11 ARG B C 1
ATOM 764 O O . ARG B 1 11 ? -1.917 -16.172 -3.891 1 97.88 11 ARG B O 1
ATOM 771 N N . THR B 1 12 ? -2.656 -15.094 -2.102 1 97.94 12 THR B N 1
ATOM 772 C CA . THR B 1 12 ? -4.023 -15.594 -2.238 1 97.94 12 THR B CA 1
ATOM 773 C C . THR B 1 12 ? -4.625 -15.148 -3.568 1 97.94 12 THR B C 1
ATOM 775 O O . THR B 1 12 ? -5.234 -15.945 -4.277 1 97.94 12 THR B O 1
ATOM 778 N N . ALA B 1 13 ? -4.457 -13.906 -3.891 1 97.5 13 ALA B N 1
ATOM 779 C CA . ALA B 1 13 ? -4.977 -13.375 -5.145 1 97.5 13 ALA B CA 1
ATOM 780 C C . ALA B 1 13 ? -4.336 -14.07 -6.344 1 97.5 13 ALA B C 1
ATOM 782 O O . ALA B 1 13 ? -5.012 -14.352 -7.336 1 97.5 13 ALA B O 1
ATOM 783 N N . ARG B 1 14 ? -3.018 -14.227 -6.215 1 97.88 14 ARG B N 1
ATOM 784 C CA . ARG B 1 14 ? -2.322 -14.914 -7.297 1 97.88 14 ARG B CA 1
ATOM 785 C C . ARG B 1 14 ? -2.908 -16.297 -7.527 1 97.88 14 ARG B C 1
ATOM 787 O O . ARG B 1 14 ? -3.201 -16.688 -8.664 1 97.88 14 ARG B O 1
ATOM 794 N N . LYS B 1 15 ? -3.076 -17.031 -6.441 1 98.12 15 LYS B N 1
ATOM 795 C CA . LYS B 1 15 ? -3.604 -18.391 -6.508 1 98.12 15 LYS B CA 1
ATOM 796 C C . LYS B 1 15 ? -5.039 -18.391 -7.023 1 98.12 15 LYS B C 1
ATOM 798 O O . LYS B 1 15 ? -5.422 -19.281 -7.789 1 98.12 15 LYS B O 1
ATOM 803 N N . GLN B 1 16 ? -5.812 -17.422 -6.582 1 96.75 16 GLN B N 1
ATOM 804 C CA . GLN B 1 16 ? -7.199 -17.297 -7.02 1 96.75 16 GLN B CA 1
ATOM 805 C C . GLN B 1 16 ? -7.281 -17.109 -8.531 1 96.75 16 GLN B C 1
ATOM 807 O O . GLN B 1 16 ? -8.258 -17.516 -9.164 1 96.75 16 GLN B O 1
ATOM 812 N N . ARG B 1 17 ? -6.281 -16.594 -9.102 1 96.44 17 ARG B N 1
ATOM 813 C CA . ARG B 1 17 ? -6.246 -16.328 -10.539 1 96.44 17 ARG B CA 1
ATOM 814 C C . ARG B 1 17 ? -5.508 -17.453 -11.273 1 96.44 17 ARG B C 1
ATOM 816 O O . ARG B 1 17 ? -5.234 -17.328 -12.469 1 96.44 17 ARG B O 1
ATOM 823 N N . ASN B 1 18 ? -5.039 -18.469 -10.531 1 97.69 18 ASN B N 1
ATOM 824 C CA . ASN B 1 18 ? -4.363 -19.641 -11.047 1 97.69 18 ASN B CA 1
ATOM 825 C C . ASN B 1 18 ? -3.033 -19.281 -11.703 1 97.69 18 ASN B C 1
ATOM 827 O O . ASN B 1 18 ? -2.688 -19.828 -12.758 1 97.69 18 ASN B O 1
ATOM 831 N N . LEU B 1 19 ? -2.426 -18.344 -11.18 1 97.62 19 LEU B N 1
ATOM 832 C CA . LEU B 1 19 ? -1.107 -17.938 -11.656 1 97.62 19 LEU B CA 1
ATOM 833 C C . LEU B 1 19 ? -0.006 -18.547 -10.805 1 97.62 19 LEU B C 1
ATOM 835 O O . LEU B 1 19 ? -0.131 -18.625 -9.578 1 97.62 19 LEU B O 1
ATOM 839 N N . THR B 1 20 ? 0.961 -19.031 -11.461 1 97.69 20 THR B N 1
ATOM 840 C CA . THR B 1 20 ? 2.164 -19.438 -10.734 1 97.69 20 THR B CA 1
ATOM 841 C C . THR B 1 20 ? 3.043 -18.219 -10.438 1 97.69 20 THR B C 1
ATOM 843 O O . THR B 1 20 ? 2.799 -17.125 -10.953 1 97.69 20 THR B O 1
ATOM 846 N N . GLN B 1 21 ? 3.988 -18.406 -9.539 1 97.56 21 GLN B N 1
ATOM 847 C CA . GLN B 1 21 ? 4.941 -17.328 -9.281 1 97.56 21 GLN B CA 1
ATOM 848 C C . GLN B 1 21 ? 5.691 -16.938 -10.547 1 97.56 21 GLN B C 1
ATOM 850 O O . GLN B 1 21 ? 5.977 -15.766 -10.773 1 97.56 21 GLN B O 1
ATOM 855 N N . ALA B 1 22 ? 5.996 -17.969 -11.328 1 97.19 22 ALA B N 1
ATOM 856 C CA . ALA B 1 22 ? 6.695 -17.734 -12.586 1 97.19 22 ALA B CA 1
ATOM 857 C C . ALA B 1 22 ? 5.844 -16.875 -13.531 1 97.19 22 ALA B C 1
ATOM 859 O O . ALA B 1 22 ? 6.336 -15.93 -14.133 1 97.19 22 ALA B O 1
ATOM 860 N N . ASP B 1 23 ? 4.594 -17.219 -13.633 1 97.38 23 ASP B N 1
ATOM 861 C CA . ASP B 1 23 ? 3.668 -16.469 -14.477 1 97.38 23 ASP B CA 1
ATOM 862 C C . ASP B 1 23 ? 3.564 -15.008 -14.016 1 97.38 23 ASP B C 1
ATOM 864 O O . ASP B 1 23 ? 3.662 -14.086 -14.836 1 97.38 23 ASP B O 1
ATO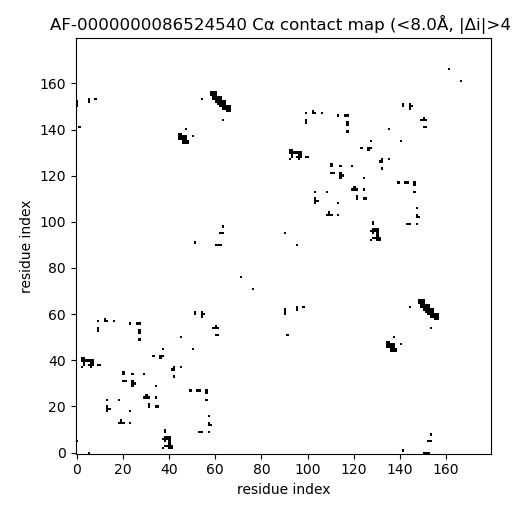M 868 N N . LEU B 1 24 ? 3.338 -14.836 -12.781 1 97.62 24 LEU B N 1
ATOM 869 C CA . LEU B 1 24 ? 3.154 -13.5 -12.227 1 97.62 24 LEU B CA 1
ATOM 870 C C . LEU B 1 24 ? 4.434 -12.68 -12.352 1 97.62 24 LEU B C 1
ATOM 872 O O . LEU B 1 24 ? 4.383 -11.492 -12.695 1 97.62 24 LEU B O 1
ATOM 876 N N . SER B 1 25 ? 5.578 -13.312 -12 1 96.75 25 SER B N 1
ATOM 877 C CA . SER B 1 25 ? 6.859 -12.625 -12.109 1 96.75 25 SER B CA 1
ATOM 878 C C . SER B 1 25 ? 7.078 -12.086 -13.523 1 96.75 25 SER B C 1
ATOM 880 O O . SER B 1 25 ? 7.555 -10.961 -13.695 1 96.75 25 SER B O 1
ATOM 882 N N . ASP B 1 26 ? 6.707 -12.828 -14.539 1 96.25 26 ASP B N 1
ATOM 883 C CA . ASP B 1 26 ? 6.836 -12.422 -15.93 1 96.25 26 ASP B CA 1
ATOM 884 C C . ASP B 1 26 ? 5.895 -11.266 -16.25 1 96.25 26 ASP B C 1
ATOM 886 O O . ASP B 1 26 ? 6.277 -10.328 -16.953 1 96.25 26 ASP B O 1
ATOM 890 N N . LYS B 1 27 ? 4.754 -11.328 -15.75 1 96 27 LYS B N 1
ATOM 891 C CA . LYS B 1 27 ? 3.734 -10.328 -16.031 1 96 27 LYS B CA 1
ATOM 892 C C . LYS B 1 27 ? 4.113 -8.977 -15.43 1 96 27 LYS B C 1
ATOM 894 O O . LYS B 1 27 ? 3.824 -7.926 -16.016 1 96 27 LYS B O 1
ATOM 899 N N . VAL B 1 28 ? 4.695 -9.016 -14.266 1 95.31 28 VAL B N 1
ATOM 900 C CA . VAL B 1 28 ? 4.969 -7.777 -13.547 1 95.31 28 VAL B CA 1
ATOM 901 C C . VAL B 1 28 ? 6.406 -7.336 -13.812 1 95.31 28 VAL B C 1
ATOM 903 O O . VAL B 1 28 ? 6.773 -6.191 -13.531 1 95.31 28 VAL B O 1
ATOM 906 N N . GLY B 1 29 ? 7.242 -8.18 -14.359 1 95.44 29 GLY B N 1
ATOM 907 C CA . GLY B 1 29 ? 8.633 -7.859 -14.625 1 95.44 29 GLY B CA 1
ATOM 908 C C . GLY B 1 29 ? 9.5 -7.863 -13.375 1 95.44 29 GLY B C 1
ATOM 909 O O . GLY B 1 29 ? 10.328 -6.969 -13.188 1 95.44 29 GLY B O 1
ATOM 910 N N . MET B 1 30 ? 9.297 -8.852 -12.531 1 94.5 30 MET B N 1
ATOM 911 C CA . MET B 1 30 ? 10.062 -9.07 -11.305 1 94.5 30 MET B CA 1
ATOM 912 C C . MET B 1 30 ? 10.633 -10.484 -11.273 1 94.5 30 MET B C 1
ATOM 914 O O . MET B 1 30 ? 10.078 -11.398 -11.883 1 94.5 30 MET B O 1
ATOM 918 N N . SER B 1 31 ? 11.672 -10.547 -10.516 1 96.31 31 SER B N 1
ATOM 919 C CA . SER B 1 31 ? 12.211 -11.891 -10.383 1 96.31 31 SER B CA 1
ATOM 920 C C . SER B 1 31 ? 11.32 -12.766 -9.5 1 96.31 31 SER B C 1
ATOM 922 O O . SER B 1 31 ? 10.656 -12.258 -8.594 1 96.31 31 SER B O 1
ATOM 924 N N . ARG B 1 32 ? 11.352 -14.008 -9.781 1 96.62 32 ARG B N 1
ATOM 925 C CA . ARG B 1 32 ? 10.609 -14.945 -8.953 1 96.62 32 ARG B CA 1
ATOM 926 C C . ARG B 1 32 ? 11.07 -14.883 -7.5 1 96.62 32 ARG B C 1
ATOM 928 O O . ARG B 1 32 ? 10.273 -15.07 -6.578 1 96.62 32 ARG B O 1
ATOM 935 N N . ALA B 1 33 ? 12.32 -14.672 -7.363 1 96.88 33 ALA B N 1
ATOM 936 C CA . ALA B 1 33 ? 12.875 -14.562 -6.02 1 96.88 33 ALA B CA 1
ATOM 937 C C . ALA B 1 33 ? 12.281 -13.375 -5.273 1 96.88 33 ALA B C 1
ATOM 939 O O . ALA B 1 33 ? 11.914 -13.492 -4.102 1 96.88 33 ALA B O 1
ATOM 940 N N . THR B 1 34 ? 12.211 -12.258 -5.918 1 96.44 34 THR B N 1
ATOM 941 C CA . THR B 1 34 ? 11.633 -11.055 -5.336 1 96.44 34 THR B CA 1
ATOM 942 C C . THR B 1 34 ? 10.148 -11.266 -5.023 1 96.44 34 THR B C 1
ATOM 944 O O . THR B 1 34 ? 9.68 -10.906 -3.941 1 96.44 34 THR B O 1
ATOM 947 N N . LEU B 1 35 ? 9.516 -11.844 -5.965 1 97.5 35 LEU B N 1
ATOM 948 C CA . LEU B 1 35 ? 8.094 -12.109 -5.793 1 97.5 35 LEU B CA 1
ATOM 949 C C . LEU B 1 35 ? 7.855 -13.031 -4.598 1 97.5 35 LEU B C 1
ATOM 951 O O . LEU B 1 35 ? 6.977 -12.766 -3.775 1 97.5 35 LEU B O 1
ATOM 955 N N . SER B 1 36 ? 8.609 -14.062 -4.543 1 97.62 36 SER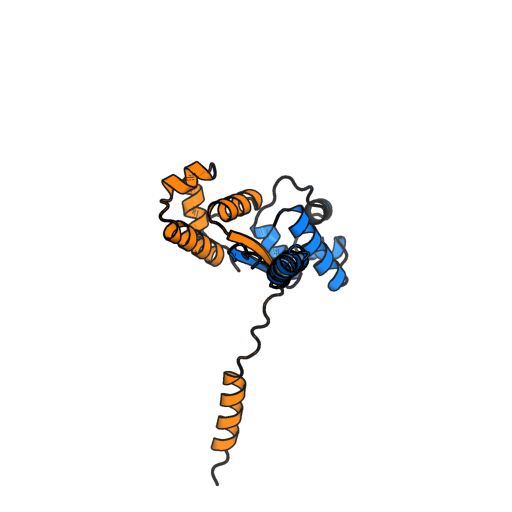 B N 1
ATOM 956 C CA . SER B 1 36 ? 8.508 -14.992 -3.428 1 97.62 36 SER B CA 1
ATOM 957 C C . SER B 1 36 ? 8.758 -14.297 -2.096 1 97.62 36 SER B C 1
ATOM 959 O O . SER B 1 36 ? 8.039 -14.523 -1.123 1 97.62 36 SER B O 1
ATOM 961 N N . ALA B 1 37 ? 9.773 -13.5 -2.064 1 97.62 37 ALA B N 1
ATOM 962 C CA . ALA B 1 37 ? 10.109 -12.758 -0.852 1 97.62 37 ALA B CA 1
ATOM 963 C C . ALA B 1 37 ? 8.977 -11.82 -0.449 1 97.62 37 ALA B C 1
ATOM 965 O O . ALA B 1 37 ? 8.695 -11.648 0.739 1 97.62 37 ALA B O 1
ATOM 966 N N . ILE B 1 38 ? 8.352 -11.203 -1.405 1 97.38 38 ILE B N 1
ATOM 967 C CA . ILE B 1 38 ? 7.227 -10.312 -1.151 1 97.38 38 ILE B CA 1
ATOM 968 C C . ILE B 1 38 ? 6.059 -11.109 -0.581 1 97.38 38 ILE B C 1
ATOM 970 O O . ILE B 1 38 ? 5.484 -10.734 0.444 1 97.38 38 ILE B O 1
ATOM 974 N N . GLU B 1 39 ? 5.77 -12.227 -1.243 1 97.5 39 GLU B N 1
ATOM 975 C CA . GLU B 1 39 ? 4.621 -13.039 -0.843 1 97.5 39 GLU B CA 1
ATOM 976 C C . GLU B 1 39 ? 4.816 -13.617 0.554 1 97.5 39 GLU B C 1
ATOM 978 O O . GLU B 1 39 ? 3.85 -13.828 1.285 1 97.5 39 GLU B O 1
ATOM 983 N N . ASN B 1 40 ? 6.09 -13.844 0.894 1 96.75 40 ASN B N 1
ATOM 984 C CA . ASN B 1 40 ? 6.402 -14.414 2.199 1 96.75 40 ASN B CA 1
ATOM 985 C C . ASN B 1 40 ? 6.637 -13.32 3.244 1 96.75 40 ASN B C 1
ATOM 987 O O . ASN B 1 40 ? 6.852 -13.625 4.422 1 96.75 40 ASN B O 1
ATOM 991 N N . GLY B 1 41 ? 6.645 -12.164 2.861 1 95.81 41 GLY B N 1
ATOM 992 C CA . GLY B 1 41 ? 6.852 -11.062 3.781 1 95.81 41 GLY B CA 1
ATOM 993 C C . GLY B 1 41 ? 8.289 -10.945 4.262 1 95.81 41 GLY B C 1
ATOM 994 O O . GLY B 1 41 ? 8.555 -10.328 5.297 1 95.81 41 GLY B O 1
ATOM 995 N N . THR B 1 42 ? 9.203 -11.5 3.586 1 94.31 42 THR B N 1
ATOM 996 C CA . THR B 1 42 ? 10.586 -11.555 4.039 1 94.31 42 THR B CA 1
ATOM 997 C C . THR B 1 42 ? 11.422 -10.484 3.348 1 94.31 42 THR B C 1
ATOM 999 O O . THR B 1 42 ? 12.578 -10.258 3.715 1 94.31 42 THR B O 1
ATOM 1002 N N . ILE B 1 43 ? 10.859 -9.805 2.398 1 92.94 43 ILE B N 1
ATOM 1003 C CA . ILE B 1 43 ? 11.578 -8.773 1.668 1 92.94 43 ILE B CA 1
ATOM 1004 C C . ILE B 1 43 ? 11.875 -7.594 2.596 1 92.94 43 ILE B C 1
ATOM 1006 O O . ILE B 1 43 ? 11.008 -7.168 3.361 1 92.94 43 ILE B O 1
ATOM 1010 N N . ASN B 1 44 ? 13.086 -7.156 2.607 1 90.12 44 ASN B N 1
ATOM 1011 C CA . ASN B 1 44 ? 13.477 -6.062 3.488 1 90.12 44 ASN B CA 1
ATOM 1012 C C . ASN B 1 44 ? 12.805 -4.754 3.092 1 90.12 44 ASN B C 1
ATOM 1014 O O . ASN B 1 44 ? 12.328 -4.008 3.951 1 90.12 44 ASN B O 1
ATOM 1018 N N . GLU B 1 45 ? 12.898 -4.469 1.844 1 92.88 45 GLU B N 1
ATOM 1019 C CA . GLU B 1 45 ? 12.258 -3.273 1.298 1 92.88 45 GLU B CA 1
ATOM 1020 C C . GLU B 1 45 ? 11.891 -3.467 -0.169 1 92.88 45 GLU B C 1
ATOM 1022 O O . GLU B 1 45 ? 12.578 -4.176 -0.901 1 92.88 45 GLU B O 1
ATOM 1027 N N . VAL B 1 46 ? 10.781 -2.982 -0.55 1 94.69 46 VAL B N 1
ATOM 1028 C CA . VAL B 1 46 ? 10.32 -3.031 -1.935 1 94.69 46 VAL B CA 1
ATOM 1029 C C . VAL B 1 46 ? 9.625 -1.722 -2.295 1 94.69 46 VAL B C 1
ATOM 1031 O O . VAL B 1 46 ? 8.961 -1.115 -1.452 1 94.69 46 VAL B O 1
ATOM 1034 N N . GLY B 1 47 ? 9.852 -1.339 -3.477 1 95.81 47 GLY B N 1
ATOM 1035 C CA . GLY B 1 47 ? 9.227 -0.11 -3.943 1 95.81 47 GLY B CA 1
ATOM 1036 C C . GLY B 1 47 ? 7.715 -0.189 -3.986 1 95.81 47 GLY B C 1
ATOM 1037 O O . GLY B 1 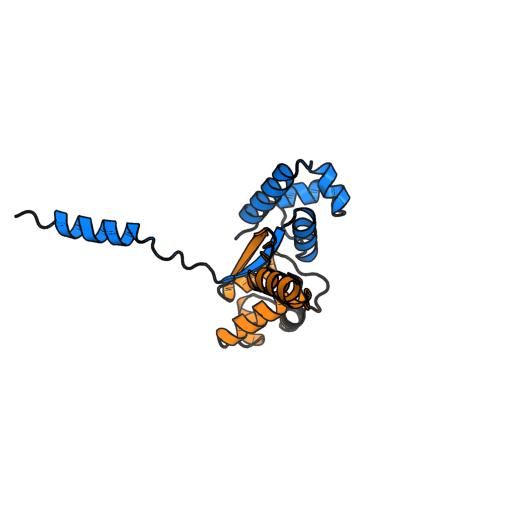47 ? 7.152 -1.229 -4.336 1 95.81 47 GLY B O 1
ATOM 1038 N N . ILE B 1 48 ? 7.059 0.873 -3.637 1 95.5 48 ILE B N 1
ATOM 1039 C CA . ILE B 1 48 ? 5.602 0.904 -3.59 1 95.5 48 ILE B CA 1
ATOM 1040 C C . ILE B 1 48 ? 5.035 0.723 -4.996 1 95.5 48 ILE B C 1
ATOM 1042 O O . ILE B 1 48 ? 3.98 0.11 -5.172 1 95.5 48 ILE B O 1
ATOM 1046 N N . ARG B 1 49 ? 5.762 1.208 -6 1 94.19 49 ARG B N 1
ATOM 1047 C CA . ARG B 1 49 ? 5.273 1.096 -7.371 1 94.19 49 ARG B CA 1
ATOM 1048 C C . ARG B 1 49 ? 5.25 -0.359 -7.824 1 94.19 49 ARG B C 1
ATOM 1050 O O . ARG B 1 49 ? 4.379 -0.76 -8.602 1 94.19 49 ARG B O 1
ATOM 1057 N N . LYS B 1 50 ? 6.18 -1.09 -7.379 1 94.75 50 LYS B N 1
ATOM 1058 C CA . LYS B 1 50 ? 6.203 -2.518 -7.68 1 94.75 50 LYS B CA 1
ATOM 1059 C C . LYS B 1 50 ? 5.008 -3.23 -7.055 1 94.75 50 LYS B C 1
ATOM 1061 O O . LYS B 1 50 ? 4.395 -4.098 -7.684 1 94.75 50 LYS B O 1
ATOM 1066 N N . ILE B 1 51 ? 4.727 -2.818 -5.84 1 96.31 51 ILE B N 1
ATOM 1067 C CA . ILE B 1 51 ? 3.584 -3.414 -5.152 1 96.31 51 ILE B CA 1
ATOM 1068 C C . ILE B 1 51 ? 2.291 -3.014 -5.855 1 96.31 51 ILE B C 1
ATOM 1070 O O . ILE B 1 51 ? 1.395 -3.84 -6.039 1 96.31 51 ILE B O 1
ATOM 1074 N N . MET B 1 52 ? 2.236 -1.821 -6.242 1 95.44 52 MET B N 1
ATOM 1075 C CA . MET B 1 52 ? 1.058 -1.357 -6.969 1 95.44 52 MET B CA 1
ATOM 1076 C C . MET B 1 52 ? 0.887 -2.123 -8.281 1 95.44 52 MET B C 1
ATOM 1078 O O . MET B 1 52 ? -0.233 -2.471 -8.656 1 95.44 52 MET B O 1
ATOM 1082 N N . ALA B 1 53 ? 1.944 -2.334 -8.961 1 94.81 53 ALA B N 1
ATOM 1083 C CA . ALA B 1 53 ? 1.906 -3.104 -10.203 1 94.81 53 ALA B CA 1
ATOM 1084 C C . ALA B 1 53 ? 1.412 -4.523 -9.953 1 94.81 53 ALA B C 1
ATOM 1086 O O . ALA B 1 53 ? 0.588 -5.043 -10.703 1 94.81 53 ALA B O 1
ATOM 1087 N N . LEU B 1 54 ? 1.905 -5.117 -8.945 1 96.5 54 LEU B N 1
ATOM 1088 C CA . LEU B 1 54 ? 1.469 -6.453 -8.555 1 96.5 54 LEU B CA 1
ATOM 1089 C C . LEU B 1 54 ? -0.031 -6.473 -8.273 1 96.5 54 LEU B C 1
ATOM 1091 O O . LEU B 1 54 ? -0.739 -7.371 -8.742 1 96.5 54 LEU B O 1
ATOM 1095 N N . CYS B 1 55 ? -0.446 -5.531 -7.512 1 96.56 55 CYS B N 1
ATOM 1096 C CA . CYS B 1 55 ? -1.866 -5.438 -7.195 1 96.56 55 CYS B CA 1
ATOM 1097 C C . CYS B 1 55 ? -2.701 -5.309 -8.461 1 96.56 55 CYS B C 1
ATOM 1099 O O . CYS B 1 55 ? -3.723 -5.984 -8.609 1 96.56 55 CYS B O 1
ATOM 1101 N N . ALA B 1 56 ? -2.24 -4.492 -9.312 1 95.19 56 ALA B N 1
ATOM 1102 C CA . ALA B 1 56 ? -2.975 -4.246 -10.547 1 95.19 56 ALA B CA 1
ATOM 1103 C C . ALA B 1 56 ? -3.152 -5.535 -11.344 1 95.19 56 ALA B C 1
ATOM 1105 O O . ALA B 1 56 ? -4.258 -5.844 -11.805 1 95.19 56 ALA B O 1
ATOM 1106 N N . VAL B 1 57 ? -2.08 -6.27 -11.508 1 95.88 57 VAL B N 1
ATOM 1107 C CA . VAL B 1 57 ? -2.107 -7.508 -12.273 1 95.88 57 VAL B CA 1
ATOM 1108 C C . VAL B 1 57 ? -3.029 -8.516 -11.594 1 95.88 57 VAL B C 1
ATOM 1110 O O . VAL B 1 57 ? -3.676 -9.328 -12.266 1 95.88 57 VAL B O 1
ATOM 1113 N N . LEU B 1 58 ? -3.184 -8.422 -10.289 1 97.19 58 LEU B N 1
ATOM 1114 C CA . LEU B 1 58 ? -3.943 -9.391 -9.5 1 97.19 58 LEU B CA 1
ATOM 1115 C C . LEU B 1 58 ? -5.367 -8.898 -9.266 1 97.19 58 LEU B C 1
ATOM 1117 O O . LEU B 1 58 ? -6.105 -9.484 -8.469 1 97.19 58 LEU B O 1
ATOM 1121 N N . GLY B 1 59 ? -5.688 -7.758 -9.852 1 95.38 59 GLY B N 1
ATOM 1122 C CA . GLY B 1 59 ? -7.031 -7.219 -9.711 1 95.38 59 GLY B CA 1
ATOM 1123 C C . GLY B 1 59 ? -7.281 -6.594 -8.352 1 95.38 59 GLY B C 1
ATOM 1124 O O . GLY B 1 59 ? -8.422 -6.562 -7.879 1 95.38 59 GLY B O 1
ATOM 1125 N N . LEU B 1 60 ? -6.277 -6.215 -7.75 1 96.19 60 LEU B N 1
ATOM 1126 C CA . LEU B 1 60 ? -6.336 -5.543 -6.457 1 96.19 60 LEU B CA 1
ATOM 1127 C C . LEU B 1 60 ? -5.973 -4.066 -6.598 1 96.19 60 LEU B C 1
ATOM 1129 O O . LEU B 1 60 ? -5.453 -3.645 -7.633 1 96.19 60 LEU B O 1
ATOM 1133 N N . GLU B 1 61 ? -6.316 -3.391 -5.59 1 94.81 61 GLU B N 1
ATOM 1134 C CA . GLU B 1 61 ? -5.871 -2.004 -5.465 1 94.81 61 GLU B CA 1
ATOM 1135 C C . GLU B 1 61 ? -5.363 -1.714 -4.055 1 94.81 61 GLU B C 1
ATOM 1137 O O . GLU B 1 61 ? -5.941 -2.184 -3.072 1 94.81 61 GLU B O 1
ATOM 1142 N N . LEU B 1 62 ? -4.25 -1.078 -4.051 1 93.94 62 LEU B N 1
ATOM 1143 C CA . LEU B 1 62 ? -3.717 -0.611 -2.775 1 93.94 62 LEU B CA 1
ATOM 1144 C C . LEU B 1 62 ? -4.418 0.668 -2.328 1 93.94 62 LEU B C 1
ATOM 1146 O O . LEU B 1 62 ? -4.582 1.599 -3.119 1 93.94 62 LEU B O 1
ATOM 1150 N N . GLN B 1 63 ? -4.832 0.707 -1.091 1 93 63 GLN B N 1
ATOM 1151 C CA . GLN B 1 63 ? -5.531 1.882 -0.583 1 93 63 GLN B CA 1
ATOM 1152 C C . GLN B 1 63 ? -5.07 2.23 0.828 1 93 63 GLN B C 1
ATOM 1154 O O . GLN B 1 63 ? -4.758 1.342 1.623 1 93 63 GLN B O 1
ATOM 1159 N N . ALA B 1 64 ? -4.977 3.459 1.02 1 94.88 64 ALA B N 1
ATOM 1160 C CA . ALA B 1 64 ? -4.785 3.949 2.383 1 94.88 64 ALA B CA 1
ATOM 1161 C C . ALA B 1 64 ? -6.117 4.348 3.014 1 94.88 64 ALA B C 1
ATOM 1163 O O . ALA B 1 64 ? -6.828 5.203 2.486 1 94.88 64 ALA B O 1
ATOM 1164 N N . GLN B 1 65 ? -6.43 3.689 4.051 1 92.69 65 GLN B N 1
ATOM 1165 C CA . GLN B 1 65 ? -7.711 3.963 4.695 1 92.69 65 GLN B CA 1
ATOM 1166 C C . GLN B 1 65 ? -7.566 4.016 6.211 1 92.69 65 GLN B C 1
ATOM 1168 O O . GLN B 1 65 ? -6.586 3.518 6.766 1 92.69 65 GLN B O 1
ATOM 1173 N N . PRO B 1 66 ? -8.609 4.758 6.852 1 91.75 66 PRO B N 1
ATOM 1174 C CA . PRO B 1 66 ? -8.539 4.812 8.312 1 91.75 66 PRO B CA 1
ATOM 1175 C C . PRO B 1 66 ? -8.578 3.43 8.961 1 91.75 66 PRO B C 1
ATOM 1177 O O . PRO B 1 66 ? -9.281 2.539 8.477 1 91.75 66 PRO B O 1
ATOM 1180 N N . LEU B 1 67 ? -7.762 3.363 9.961 1 83.19 67 LEU B N 1
ATOM 1181 C CA . LEU B 1 67 ? -7.75 2.115 10.719 1 83.19 67 LEU B CA 1
ATOM 1182 C C . LEU B 1 67 ? -9.141 1.797 11.258 1 83.19 67 LEU B C 1
ATOM 1184 O O . LEU B 1 67 ? -9.805 2.67 11.82 1 83.19 67 LEU B O 1
ATOM 1188 N N . ALA B 1 68 ? -9.82 0.838 10.641 1 67.81 68 ALA B N 1
ATOM 1189 C CA . ALA B 1 68 ? -11.164 0.487 11.086 1 67.81 68 ALA B CA 1
ATOM 1190 C C . ALA B 1 68 ? -11.203 0.301 12.602 1 67.81 68 ALA B C 1
ATOM 1192 O O . ALA B 1 68 ? -10.328 -0.349 13.18 1 67.81 68 ALA B O 1
ATOM 1193 N N . THR B 1 69 ? -11.547 1.296 13.242 1 58.88 69 THR B N 1
ATOM 1194 C CA . THR B 1 69 ? -11.828 1.015 14.648 1 58.88 69 THR B CA 1
ATOM 1195 C C . THR B 1 69 ? -12.727 -0.213 14.781 1 58.88 69 THR B C 1
ATOM 1197 O O . THR B 1 69 ? -13.828 -0.247 14.234 1 58.88 69 THR B O 1
ATOM 1200 N N . 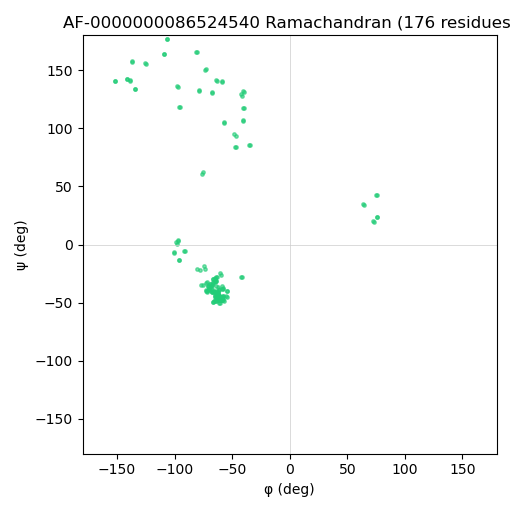ARG B 1 70 ? -12.094 -1.337 14.758 1 52.81 70 ARG B N 1
ATOM 1201 C CA . ARG B 1 70 ? -13 -2.443 15.055 1 52.81 70 ARG B CA 1
ATOM 1202 C C . ARG B 1 70 ? -14.062 -2.027 16.078 1 52.81 70 ARG B C 1
ATOM 1204 O O . ARG B 1 70 ? -13.734 -1.683 17.203 1 52.81 70 ARG B O 1
ATOM 1211 N N . ARG B 1 71 ? -15.117 -1.456 15.555 1 53.03 71 ARG B N 1
ATOM 1212 C CA . ARG B 1 71 ? -16.203 -1.262 16.516 1 53.03 71 ARG B CA 1
ATOM 1213 C C . ARG B 1 71 ? -16.344 -2.469 17.438 1 53.03 71 ARG B C 1
ATOM 1215 O O . ARG B 1 71 ? -16.312 -3.613 16.984 1 53.03 71 ARG B O 1
ATOM 1222 N N . PRO B 1 72 ? -16.156 -2.236 18.609 1 55.09 72 PRO B N 1
ATOM 1223 C CA . PRO B 1 72 ? -16.438 -3.381 19.469 1 55.09 72 PRO B CA 1
ATOM 1224 C C . PRO B 1 72 ? -17.688 -4.141 19.047 1 55.09 72 PRO B C 1
ATOM 1226 O O . PRO B 1 72 ? -18.641 -3.541 18.531 1 55.09 72 PRO B O 1
ATOM 1229 N N . THR B 1 73 ? -17.422 -5.246 18.516 1 56.62 73 THR B N 1
ATOM 1230 C CA . THR B 1 73 ? -18.594 -6.07 18.203 1 56.62 73 THR B CA 1
ATOM 1231 C C . THR B 1 73 ? -19.594 -6.027 19.359 1 56.62 73 THR B C 1
ATOM 1233 O O . THR B 1 73 ? -19.219 -5.871 20.516 1 56.62 73 THR B O 1
ATOM 1236 N N . LEU B 1 74 ? -20.781 -5.738 18.906 1 55.41 74 LEU B N 1
ATOM 1237 C CA . LEU B 1 74 ? -21.891 -5.766 19.844 1 55.41 74 LEU B CA 1
ATOM 1238 C C . LEU B 1 74 ? -21.781 -6.973 20.766 1 55.41 74 LEU B C 1
ATOM 1240 O O . LEU B 1 74 ? -22.219 -6.914 21.922 1 55.41 74 LEU B O 1
ATOM 1244 N N . HIS B 1 75 ? -21.188 -7.969 20.297 1 61.91 75 HIS B N 1
ATOM 1245 C CA . HIS B 1 75 ? -21.156 -9.18 21.109 1 61.91 75 HIS B CA 1
ATOM 1246 C C . HIS B 1 75 ? -20.328 -8.969 22.375 1 61.91 75 HIS B C 1
ATOM 1248 O O . HIS B 1 75 ? -20.594 -9.609 23.406 1 61.91 75 HIS B O 1
ATOM 1254 N N . THR B 1 76 ? -19.375 -8.188 22.234 1 58.06 76 THR B N 1
ATOM 1255 C CA . THR B 1 76 ? -18.609 -7.961 23.453 1 58.06 76 THR B CA 1
ATOM 1256 C C . THR B 1 76 ? -19.391 -7.109 24.453 1 58.06 76 THR B C 1
ATOM 1258 O O . THR B 1 76 ? -19.25 -7.273 25.656 1 58.06 76 THR B O 1
ATOM 1261 N N . LEU B 1 77 ? -20.188 -6.227 23.812 1 61.47 77 LEU B N 1
ATOM 1262 C CA . LEU B 1 77 ? -21 -5.406 24.703 1 61.47 77 LEU B CA 1
ATOM 1263 C C . LEU B 1 77 ? -22.078 -6.246 25.391 1 61.47 77 LEU B C 1
ATOM 1265 O O . LEU B 1 77 ? -22.391 -6.023 26.547 1 61.47 77 LEU B O 1
ATOM 1269 N N . VAL B 1 78 ? -22.562 -7.242 24.609 1 62.94 78 VAL B N 1
ATOM 1270 C CA . VAL B 1 78 ? -23.625 -8.07 25.172 1 62.94 78 VAL B CA 1
ATOM 1271 C C . VAL B 1 78 ? -23.047 -8.992 26.25 1 62.94 78 VAL B C 1
ATOM 1273 O O . VAL B 1 78 ? -23.672 -9.211 27.281 1 62.94 78 VAL B O 1
ATOM 1276 N N . ASP B 1 79 ? -21.922 -9.539 26.062 1 60.59 79 ASP B N 1
ATOM 1277 C CA . ASP B 1 79 ? -21.328 -10.461 27.016 1 60.59 79 ASP B CA 1
ATOM 1278 C C . ASP B 1 79 ? -20.969 -9.742 28.312 1 60.59 79 ASP B C 1
ATOM 1280 O O . ASP B 1 79 ? -21.125 -10.305 29.406 1 60.59 79 ASP B O 1
ATOM 1284 N N . GLU B 1 80 ? -20.688 -8.578 28.25 1 60.84 80 GLU B N 1
ATOM 1285 C CA . GLU B 1 80 ? -20.375 -7.812 29.453 1 60.84 80 GLU B CA 1
ATOM 1286 C C . GLU B 1 80 ? -21.641 -7.465 30.219 1 60.84 80 GLU B C 1
ATOM 1288 O O . GLU B 1 80 ? -21.641 -7.469 31.453 1 60.84 80 GLU B O 1
ATOM 1293 N N . ALA B 1 81 ? -22.609 -7.238 29.438 1 62.78 81 ALA B N 1
ATOM 1294 C CA . ALA B 1 81 ? -23.891 -6.926 30.078 1 62.78 81 ALA B CA 1
ATOM 1295 C C . ALA B 1 81 ? -24.484 -8.156 30.766 1 62.78 81 ALA B C 1
ATOM 1297 O O . ALA B 1 81 ? -25.078 -8.047 31.844 1 62.78 81 ALA B O 1
ATOM 1298 N N . GLN B 1 82 ? -24.359 -9.375 30.156 1 64.44 82 GLN B N 1
ATOM 1299 C CA . GLN B 1 82 ? -24.891 -10.617 30.719 1 64.44 82 GLN B CA 1
ATOM 1300 C C . GLN B 1 82 ? -24.094 -11.047 31.938 1 64.44 82 GLN B C 1
ATOM 1302 O O . GLN B 1 82 ? -24.656 -11.609 32.875 1 64.44 82 GLN B O 1
ATOM 1307 N N . HIS B 1 83 ? -22.875 -10.859 32 1 62.25 83 HIS B N 1
ATOM 1308 C CA . HIS B 1 83 ? -22.047 -11.211 33.156 1 62.25 83 HIS B CA 1
ATOM 1309 C C . HIS B 1 83 ? -22.344 -10.305 34.344 1 62.25 83 HIS B C 1
ATOM 1311 O O . HIS B 1 83 ? -22.328 -10.75 35.5 1 62.25 83 HIS B O 1
ATOM 1317 N N . ARG B 1 84 ? -22.609 -9.094 34.094 1 64.5 84 ARG B N 1
ATOM 1318 C CA . ARG B 1 84 ? -23.047 -8.203 35.156 1 64.5 84 ARG B CA 1
ATOM 1319 C C . ARG B 1 84 ? -24.375 -8.672 35.75 1 64.5 84 ARG B C 1
ATOM 1321 O O . ARG B 1 84 ? -24.625 -8.516 36.938 1 64.5 84 ARG B O 1
ATOM 1328 N N . LYS B 1 85 ? -25.203 -9.172 34.969 1 60.47 85 LYS B N 1
ATOM 1329 C CA . LYS B 1 85 ? -26.5 -9.625 35.469 1 60.47 85 LYS B CA 1
ATOM 1330 C C . LYS B 1 85 ? -26.344 -10.914 36.281 1 60.47 85 LYS B C 1
ATOM 1332 O O . LYS B 1 85 ? -27.109 -11.156 37.219 1 60.47 85 LYS B O 1
ATOM 1337 N N . THR B 1 86 ? -25.453 -11.789 35.781 1 58.47 86 THR B N 1
ATOM 1338 C CA . THR B 1 86 ? -25.375 -13.078 36.438 1 58.47 86 THR B CA 1
ATOM 1339 C C . THR B 1 86 ? -24.531 -12.984 37.719 1 58.47 86 THR B C 1
ATOM 1341 O O . THR B 1 86 ? -24.484 -13.922 38.5 1 58.47 86 THR B O 1
ATOM 1344 N N . GLY B 1 87 ? -23.719 -12.062 37.875 1 52.88 87 GLY B N 1
ATOM 1345 C CA . GLY B 1 87 ? -22.938 -11.953 39.094 1 52.88 87 GLY B CA 1
ATOM 1346 C C . GLY B 1 87 ? -23.75 -11.453 40.281 1 52.88 87 GLY B C 1
ATOM 1347 O O . GLY B 1 87 ? -23.219 -11.258 41.375 1 52.88 87 GLY B O 1
ATOM 1348 N N . ARG B 1 88 ? -24.938 -10.805 40.188 1 43.09 88 ARG B N 1
ATOM 1349 C CA . ARG B 1 88 ? -25.719 -10.523 41.375 1 43.09 88 ARG B CA 1
ATOM 1350 C C . ARG B 1 88 ? -26.438 -11.773 41.875 1 43.09 88 ARG B C 1
ATOM 1352 O O . ARG B 1 88 ? -27.406 -12.219 41.25 1 43.09 88 ARG B O 1
ATOM 1359 N N . LYS B 1 89 ? -25.734 -12.875 42.25 1 43.41 89 LYS B N 1
ATOM 1360 C CA . LYS B 1 89 ? -26.422 -13.875 43.062 1 43.41 89 LYS B CA 1
ATOM 1361 C C . LYS B 1 89 ? -27.312 -13.219 44.094 1 43.41 89 LYS B C 1
ATOM 1363 O O . LYS B 1 89 ? -26.875 -12.312 44.812 1 43.41 89 LYS B O 1
ATOM 1368 N N . PRO B 1 90 ? -28.688 -13.711 44.188 1 44.69 90 PRO B N 1
ATOM 1369 C CA . PRO B 1 90 ? -29.406 -13.25 45.344 1 44.69 90 PRO B CA 1
ATOM 1370 C C . PRO B 1 90 ? -28.641 -13.492 46.656 1 44.69 90 PRO B C 1
ATOM 1372 O O . PRO B 1 90 ? -27.781 -14.367 46.719 1 44.69 90 PRO B O 1
#

Radius of gyration: 22.46 Å; Cα contacts (8 Å, |Δi|>4): 192; chains: 2; bounding box: 60×40×76 Å